Protein AF-J9FLW3-F1 (afdb_monomer)

Structure (mmCIF, N/CA/C/O backbone):
data_AF-J9FLW3-F1
#
_entry.id   AF-J9FLW3-F1
#
loop_
_atom_site.group_PDB
_atom_site.id
_atom_site.type_symbol
_atom_site.label_atom_id
_atom_site.label_alt_id
_atom_site.label_comp_id
_atom_site.label_asym_id
_atom_site.label_entity_id
_atom_site.label_seq_id
_atom_site.pdbx_PDB_ins_code
_atom_site.Cartn_x
_atom_site.Cartn_y
_atom_site.Cartn_z
_atom_site.occupancy
_atom_site.B_iso_or_equiv
_atom_site.auth_seq_id
_atom_site.auth_comp_id
_atom_site.auth_asym_id
_atom_site.auth_atom_id
_atom_site.pdbx_PDB_model_num
ATOM 1 N N . ALA A 1 1 ? 1.825 -11.436 -4.863 1.00 61.06 1 ALA A N 1
ATOM 2 C CA . ALA A 1 1 ? 2.325 -12.086 -3.633 1.00 61.06 1 ALA A CA 1
ATOM 3 C C . ALA A 1 1 ? 1.126 -12.670 -2.902 1.00 61.06 1 ALA A C 1
ATOM 5 O O . ALA A 1 1 ? 0.083 -12.029 -2.961 1.00 6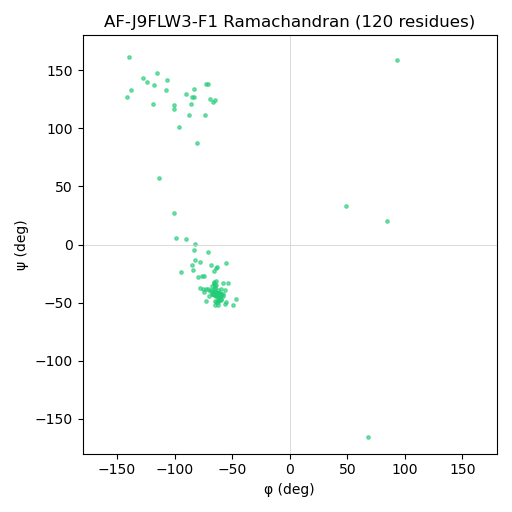1.06 1 ALA A O 1
ATOM 6 N N . PRO A 1 2 ? 1.202 -13.851 -2.273 1.00 74.06 2 PRO A N 1
ATOM 7 C CA . PRO A 1 2 ? 0.059 -14.369 -1.542 1.00 74.06 2 PRO A CA 1
ATOM 8 C C . PRO A 1 2 ? -0.143 -13.587 -0.252 1.00 74.06 2 PRO A C 1
ATOM 10 O O . PRO A 1 2 ? 0.801 -13.266 0.471 1.00 74.06 2 PRO A O 1
ATOM 13 N N . LEU A 1 3 ? -1.406 -13.298 0.016 1.00 81.12 3 LEU A N 1
ATOM 14 C CA . LEU A 1 3 ? -1.868 -12.581 1.186 1.00 81.12 3 LEU A CA 1
ATOM 15 C C . LEU A 1 3 ? -2.896 -13.464 1.884 1.00 81.12 3 LEU A C 1
ATOM 17 O O . LEU A 1 3 ? -3.705 -14.126 1.235 1.00 81.12 3 LEU A O 1
ATOM 21 N N . VAL A 1 4 ? -2.850 -13.490 3.212 1.00 85.94 4 VAL A N 1
ATOM 22 C CA . VAL A 1 4 ? -3.821 -14.224 4.024 1.00 85.94 4 VAL A CA 1
ATOM 23 C C . VAL A 1 4 ? -4.544 -13.224 4.900 1.00 85.94 4 VAL A C 1
ATOM 25 O O . VAL A 1 4 ? -3.931 -12.520 5.703 1.00 85.94 4 VAL A O 1
ATOM 28 N N . PHE A 1 5 ? -5.862 -13.181 4.746 1.00 87.94 5 PHE A N 1
ATOM 29 C CA .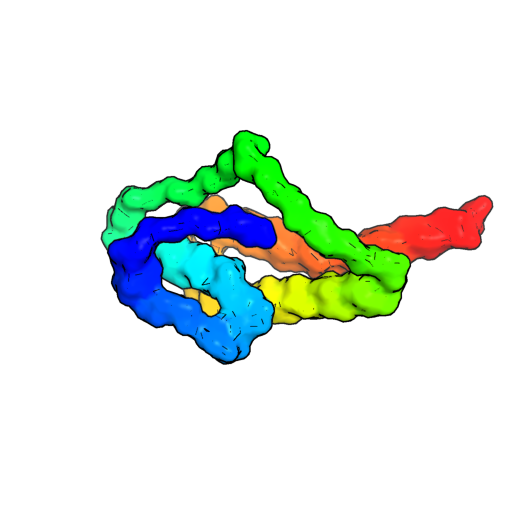 PHE A 1 5 ? -6.715 -12.239 5.448 1.00 87.94 5 PHE A CA 1
ATOM 30 C C . PHE A 1 5 ? -7.674 -12.950 6.391 1.00 87.94 5 PHE A C 1
ATOM 32 O O . PHE A 1 5 ? -8.168 -14.046 6.125 1.00 87.94 5 PHE A O 1
ATOM 39 N N . ARG A 1 6 ? -7.985 -12.275 7.497 1.00 86.50 6 ARG A N 1
ATOM 40 C CA . ARG A 1 6 ? -9.066 -12.679 8.392 1.00 86.50 6 ARG A CA 1
ATOM 41 C C . ARG A 1 6 ? -10.415 -12.362 7.745 1.00 86.50 6 ARG A C 1
ATOM 43 O O . ARG A 1 6 ? -10.755 -11.193 7.567 1.00 86.50 6 ARG A O 1
ATOM 50 N N . LYS A 1 7 ? -11.161 -13.410 7.381 1.00 88.94 7 LYS A N 1
ATOM 51 C CA . LYS A 1 7 ? -12.425 -13.320 6.631 1.00 88.94 7 LYS A CA 1
ATOM 52 C C . LYS A 1 7 ? -13.468 -12.438 7.323 1.00 88.94 7 LYS A C 1
ATOM 54 O O . LYS A 1 7 ? -14.157 -11.677 6.657 1.00 88.94 7 LYS A O 1
ATOM 59 N N . ASP A 1 8 ? -13.559 -12.514 8.645 1.00 89.56 8 ASP A N 1
ATOM 60 C CA . ASP A 1 8 ? -14.440 -11.689 9.475 1.00 89.56 8 ASP A CA 1
ATOM 61 C C . ASP A 1 8 ? -14.173 -10.190 9.286 1.00 89.56 8 ASP A C 1
ATOM 63 O O . ASP A 1 8 ? -15.106 -9.413 9.095 1.00 89.56 8 ASP A O 1
ATOM 67 N N . VAL A 1 9 ? -12.900 -9.790 9.264 1.00 87.62 9 VAL A N 1
ATOM 68 C CA . VAL A 1 9 ? -12.506 -8.387 9.076 1.00 87.62 9 VAL A CA 1
ATOM 69 C C . VAL A 1 9 ? -12.729 -7.940 7.629 1.00 87.62 9 VAL A C 1
ATOM 71 O O . VAL A 1 9 ? -13.184 -6.821 7.416 1.00 87.62 9 VAL A O 1
ATOM 74 N N . VAL A 1 10 ? -12.469 -8.811 6.647 1.00 88.94 10 VAL A N 1
ATOM 75 C CA . VAL A 1 10 ? -12.711 -8.519 5.219 1.00 88.94 10 VAL A CA 1
ATOM 76 C C . VAL A 1 10 ? -14.197 -8.290 4.940 1.00 88.94 10 VAL A C 1
ATOM 78 O O . VAL A 1 10 ? -14.562 -7.358 4.229 1.00 88.94 10 VAL A O 1
ATOM 81 N N . ILE A 1 11 ? -15.074 -9.112 5.518 1.00 89.12 11 ILE A N 1
ATOM 82 C CA . ILE A 1 11 ? -16.524 -8.931 5.374 1.00 89.12 11 ILE A CA 1
ATOM 83 C C . ILE A 1 11 ? -16.963 -7.642 6.076 1.00 89.12 11 ILE A C 1
ATOM 85 O O . ILE A 1 11 ? -17.735 -6.871 5.513 1.00 89.12 11 ILE A O 1
ATOM 89 N N . ALA A 1 12 ? -16.433 -7.371 7.273 1.00 87.75 12 ALA A N 1
ATOM 90 C CA . ALA A 1 12 ? -16.783 -6.177 8.035 1.00 87.75 12 ALA A CA 1
ATOM 91 C C . ALA A 1 12 ? -16.336 -4.867 7.360 1.00 87.75 12 ALA A C 1
ATOM 93 O O . ALA A 1 12 ? -17.033 -3.863 7.479 1.00 87.75 12 ALA A O 1
ATOM 94 N N . CYS A 1 13 ? -15.215 -4.867 6.630 1.00 85.88 13 CYS A N 1
ATOM 95 C CA . CYS A 1 13 ? -14.772 -3.703 5.861 1.00 85.88 13 CYS A CA 1
ATOM 96 C C . CYS A 1 13 ? -15.455 -3.577 4.486 1.00 85.88 13 CYS A C 1
ATOM 98 O O . CYS A 1 13 ? -15.171 -2.631 3.756 1.00 85.88 13 CYS A O 1
ATOM 100 N N . GLY A 1 14 ? -16.364 -4.487 4.118 1.00 85.00 14 GLY A N 1
ATOM 101 C CA . GLY A 1 14 ? -17.107 -4.426 2.856 1.00 85.00 14 GLY A CA 1
ATOM 102 C C . GLY A 1 14 ? -16.377 -5.027 1.652 1.00 85.00 14 GLY A C 1
ATOM 103 O O . GLY A 1 14 ? -16.721 -4.698 0.523 1.00 85.00 14 GLY A O 1
ATOM 104 N N . GLY A 1 15 ? -15.380 -5.888 1.875 1.00 85.06 15 GLY A N 1
ATOM 105 C CA . GLY A 1 15 ? -14.730 -6.677 0.826 1.00 85.06 15 GLY A CA 1
ATOM 106 C C . GLY A 1 15 ? -13.892 -5.875 -0.177 1.00 85.06 15 GLY A C 1
ATOM 107 O O . GLY A 1 15 ? -13.547 -4.713 0.062 1.00 85.06 15 GLY A O 1
ATOM 108 N N . TYR A 1 16 ? -13.554 -6.548 -1.282 1.00 83.00 16 TYR A N 1
ATOM 109 C CA . TYR A 1 16 ? -12.777 -6.012 -2.402 1.00 83.00 16 TYR A CA 1
ATOM 110 C C . TYR A 1 16 ? -13.580 -4.996 -3.218 1.00 83.00 16 TYR A C 1
ATOM 112 O O . TYR A 1 16 ? -14.755 -5.224 -3.509 1.00 83.00 16 TYR A O 1
ATOM 120 N N . ASP A 1 17 ? -12.932 -3.904 -3.619 1.00 77.12 17 ASP A N 1
ATOM 121 C CA . ASP A 1 17 ? -13.506 -2.914 -4.525 1.00 77.12 17 ASP A CA 1
ATOM 122 C C . ASP A 1 17 ? -12.983 -3.117 -5.955 1.00 77.12 17 ASP A C 1
ATOM 124 O O . ASP A 1 17 ? -11.796 -2.942 -6.232 1.00 77.12 17 ASP A O 1
ATOM 128 N N . SER A 1 18 ? -13.886 -3.445 -6.882 1.00 71.88 18 SER A N 1
ATOM 129 C CA . SER A 1 18 ? -13.569 -3.705 -8.294 1.00 71.88 18 SER A CA 1
ATOM 130 C C . SER A 1 18 ? -13.180 -2.452 -9.088 1.00 71.88 18 SER A C 1
ATOM 132 O O . SER A 1 18 ? -12.830 -2.547 -10.263 1.00 71.88 18 SER A O 1
ATOM 134 N N . SER A 1 19 ? -13.284 -1.259 -8.496 1.00 72.88 19 SER A N 1
ATOM 135 C CA . SER A 1 19 ? -12.925 -0.000 -9.163 1.00 72.88 19 SER A CA 1
ATOM 136 C C . SER A 1 19 ? -11.423 0.311 -9.130 1.00 72.88 19 SER A C 1
ATOM 138 O O . SER A 1 19 ? -10.964 1.189 -9.867 1.00 72.88 19 SER A O 1
ATOM 140 N N . THR A 1 20 ? -10.644 -0.399 -8.307 1.00 69.69 20 THR A N 1
ATOM 141 C CA . THR A 1 20 ? -9.238 -0.063 -8.040 1.00 69.69 20 THR A CA 1
ATOM 142 C C . THR A 1 20 ? -8.290 -1.048 -8.718 1.00 69.69 20 THR A C 1
ATOM 144 O O . THR A 1 20 ? -8.424 -2.256 -8.585 1.00 69.69 20 THR A O 1
ATOM 147 N N . MET A 1 21 ? -7.258 -0.550 -9.409 1.00 67.12 21 MET A N 1
ATOM 148 C CA . MET A 1 21 ? -6.271 -1.417 -10.081 1.00 67.12 21 MET A CA 1
ATOM 149 C C . MET A 1 21 ? -5.373 -2.212 -9.120 1.00 67.12 21 MET A C 1
ATOM 151 O O . MET A 1 21 ? -4.721 -3.164 -9.552 1.00 67.12 21 MET A O 1
ATOM 155 N N . GLY A 1 22 ? -5.304 -1.793 -7.855 1.00 72.50 22 GLY A N 1
ATOM 156 C CA . GLY A 1 22 ? -4.536 -2.424 -6.784 1.00 72.50 22 GLY A CA 1
ATOM 157 C C . GLY A 1 22 ? -5.443 -3.011 -5.707 1.00 72.50 22 GLY A C 1
ATOM 158 O O . GLY A 1 22 ? -5.314 -2.619 -4.552 1.00 72.50 22 GLY A O 1
ATOM 159 N N . GLU A 1 23 ? -6.353 -3.907 -6.092 1.00 78.81 23 GLU A N 1
ATOM 160 C CA . GLU A 1 23 ? -7.372 -4.527 -5.225 1.00 78.81 23 GLU A CA 1
ATOM 161 C C . GLU A 1 23 ? -6.801 -5.034 -3.888 1.00 78.81 23 GLU A C 1
ATOM 163 O O . GLU A 1 23 ? -7.324 -4.725 -2.821 1.00 78.81 23 GLU A O 1
ATOM 168 N N . ASP A 1 24 ? -5.677 -5.754 -3.932 1.00 82.50 24 ASP A N 1
ATOM 169 C CA . ASP A 1 24 ? -5.024 -6.305 -2.739 1.00 82.50 24 ASP A CA 1
ATOM 170 C C . ASP A 1 24 ? -4.544 -5.224 -1.764 1.00 82.50 24 ASP A C 1
ATOM 172 O O . ASP A 1 24 ? -4.702 -5.335 -0.547 1.00 82.50 24 ASP A O 1
ATOM 176 N N . MET A 1 25 ? -3.930 -4.170 -2.297 1.00 80.94 25 MET A N 1
ATOM 177 C CA . MET A 1 25 ? -3.372 -3.089 -1.492 1.00 80.94 25 MET A CA 1
ATOM 178 C C . MET A 1 25 ? -4.480 -2.196 -0.935 1.00 80.94 25 MET A C 1
ATOM 180 O O . MET A 1 25 ? -4.431 -1.818 0.235 1.00 80.94 25 MET A O 1
ATOM 184 N N . GLU A 1 26 ? -5.494 -1.908 -1.750 1.00 84.44 26 GLU A N 1
ATOM 185 C CA . GLU A 1 26 ? -6.674 -1.156 -1.332 1.00 84.44 26 GLU A CA 1
ATOM 186 C C . GLU A 1 26 ? -7.399 -1.883 -0.194 1.00 84.44 26 GLU A C 1
ATOM 188 O O . GLU A 1 26 ? -7.683 -1.273 0.838 1.00 84.44 26 GLU A O 1
ATOM 193 N N . LEU A 1 27 ? -7.564 -3.207 -0.293 1.00 86.56 27 LEU A N 1
ATOM 194 C CA . LEU A 1 27 ? -8.149 -4.006 0.781 1.00 86.56 27 LEU A CA 1
ATOM 195 C C . LEU A 1 27 ? -7.330 -3.934 2.080 1.00 86.56 27 LEU A C 1
ATOM 197 O O . LEU A 1 27 ? -7.908 -3.771 3.156 1.00 86.56 27 LEU A O 1
ATOM 201 N N . VAL A 1 28 ? -5.996 -4.022 2.009 1.00 86.94 28 VAL A N 1
ATOM 202 C CA . VAL A 1 28 ? -5.122 -3.907 3.195 1.00 86.94 28 VAL A CA 1
ATOM 203 C C . VAL A 1 28 ? -5.305 -2.553 3.884 1.00 86.94 28 VAL A C 1
ATOM 205 O O . VAL A 1 28 ? -5.468 -2.507 5.108 1.00 86.94 28 VAL A O 1
ATOM 208 N N . VAL A 1 29 ? -5.302 -1.458 3.117 1.00 84.31 29 VAL A N 1
ATOM 209 C CA . VAL A 1 29 ? -5.472 -0.096 3.652 1.00 84.31 29 VAL A CA 1
ATOM 210 C C . VAL A 1 29 ? -6.869 0.078 4.248 1.00 84.31 29 VAL A C 1
ATOM 212 O O . VAL A 1 29 ? -6.999 0.584 5.361 1.00 84.31 29 VAL A O 1
ATOM 215 N N . LYS A 1 30 ? -7.905 -0.432 3.582 1.00 86.75 30 LYS A N 1
ATOM 216 C CA . LYS A 1 30 ? -9.294 -0.403 4.056 1.00 86.75 30 LYS A CA 1
ATOM 217 C C . LYS A 1 30 ? -9.492 -1.201 5.348 1.00 86.75 30 LYS A C 1
ATOM 219 O O . LYS A 1 30 ? -10.169 -0.748 6.269 1.00 86.75 30 LYS A O 1
ATOM 224 N N . MET A 1 31 ? -8.874 -2.378 5.464 1.00 87.56 31 MET A N 1
ATOM 225 C CA . MET A 1 31 ? -8.885 -3.162 6.707 1.00 87.56 31 MET A CA 1
ATOM 226 C C . MET A 1 31 ? -8.152 -2.435 7.837 1.00 87.56 31 MET A C 1
ATOM 228 O O . MET A 1 31 ? -8.614 -2.454 8.981 1.00 87.56 31 MET A O 1
ATOM 232 N N . HIS A 1 32 ? -7.021 -1.802 7.526 1.00 86.19 32 HIS A N 1
ATOM 233 C CA . HIS A 1 32 ? -6.255 -1.002 8.476 1.00 86.19 32 HIS A CA 1
ATOM 234 C C . HIS A 1 32 ? -7.084 0.191 8.978 1.00 86.19 32 HIS A C 1
ATOM 236 O O . HIS A 1 32 ? -7.200 0.383 10.189 1.00 86.19 32 HIS A O 1
ATOM 242 N N . GLU A 1 33 ? -7.739 0.916 8.069 1.00 83.75 33 GLU A N 1
ATOM 243 C CA . GLU A 1 33 ? -8.674 1.999 8.380 1.00 83.75 33 GLU A CA 1
ATOM 244 C C . GLU A 1 33 ? -9.812 1.543 9.284 1.00 83.75 33 GLU A C 1
ATOM 246 O O . GLU A 1 33 ? -10.046 2.126 10.342 1.00 83.75 33 GLU A O 1
ATOM 251 N N . PHE A 1 34 ? -10.480 0.456 8.907 1.00 86.38 34 PHE A N 1
ATOM 252 C CA . PHE A 1 34 ? -11.590 -0.091 9.672 1.00 86.38 34 PHE A CA 1
ATOM 253 C C . PHE A 1 34 ? -11.170 -0.482 11.096 1.00 86.38 34 PHE A C 1
ATOM 255 O O . PHE A 1 34 ? -11.894 -0.211 12.057 1.00 86.38 34 PHE A O 1
ATOM 262 N N . CYS A 1 35 ? -10.004 -1.110 11.263 1.00 85.50 35 CYS A N 1
ATOM 263 C CA . CYS A 1 35 ? -9.525 -1.505 12.587 1.00 85.50 35 CYS A CA 1
ATOM 264 C C . CYS A 1 35 ? -9.162 -0.291 13.451 1.00 85.50 35 CYS A C 1
ATOM 266 O O . CYS A 1 35 ? -9.487 -0.288 14.641 1.00 85.50 35 CYS A O 1
ATOM 268 N N . LEU A 1 36 ? -8.554 0.742 12.858 1.00 80.81 36 LEU A N 1
ATOM 269 C CA . LEU A 1 36 ? -8.254 2.004 13.536 1.00 80.81 36 LEU A CA 1
ATOM 270 C C . LEU A 1 36 ? -9.527 2.743 13.960 1.00 80.81 36 LEU A C 1
ATOM 272 O O . LEU A 1 36 ? -9.655 3.119 15.126 1.00 80.81 36 LEU A O 1
ATOM 276 N N . ALA A 1 37 ? -10.490 2.903 13.049 1.00 83.00 37 ALA A N 1
ATOM 277 C CA . ALA A 1 37 ? -11.756 3.583 13.318 1.00 83.00 37 ALA A CA 1
ATOM 278 C C . ALA A 1 37 ? -12.553 2.899 14.442 1.00 83.00 37 ALA A C 1
ATOM 280 O O . ALA A 1 37 ? -13.116 3.570 15.304 1.00 83.00 37 ALA A O 1
ATOM 281 N N . ASN A 1 38 ? -12.534 1.563 14.488 1.00 85.38 38 ASN A N 1
ATOM 282 C CA . ASN A 1 38 ? -13.223 0.776 15.515 1.00 85.38 38 ASN A CA 1
ATOM 283 C C . ASN A 1 38 ? -12.372 0.487 16.765 1.00 85.38 38 ASN A C 1
ATOM 285 O O . ASN A 1 38 ? -12.811 -0.277 17.627 1.00 85.38 38 ASN A O 1
ATOM 289 N N . LYS A 1 39 ? -11.150 1.038 16.862 1.00 82.31 39 LYS A N 1
ATOM 290 C CA . LYS A 1 39 ? -10.182 0.785 17.951 1.00 82.31 39 LYS A CA 1
ATOM 291 C C . LYS A 1 39 ? -9.980 -0.709 18.251 1.00 82.31 39 LYS A C 1
ATOM 293 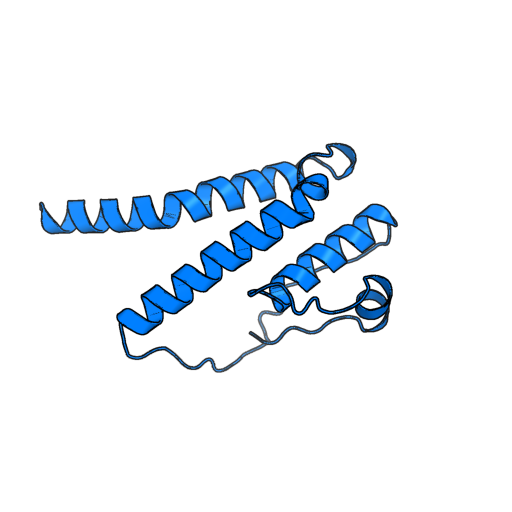O O . LYS A 1 39 ? -9.767 -1.108 19.397 1.00 82.31 39 LYS A O 1
ATOM 298 N N . ARG A 1 40 ? -10.062 -1.556 17.221 1.00 84.81 40 ARG A N 1
ATOM 299 C CA . ARG A 1 40 ? -9.896 -3.006 17.362 1.00 84.81 40 ARG A CA 1
ATOM 300 C C . ARG A 1 40 ? -8.411 -3.355 17.360 1.00 84.81 40 ARG A C 1
ATOM 302 O O . ARG A 1 40 ? -7.696 -2.897 16.472 1.00 84.81 40 ARG A O 1
ATOM 309 N N . PRO A 1 41 ? -7.929 -4.204 18.281 1.00 83.50 41 PRO A N 1
ATOM 310 C CA . PRO A 1 41 ? -6.554 -4.674 18.232 1.00 83.50 41 PRO A CA 1
ATOM 311 C C . PRO A 1 41 ? -6.350 -5.561 16.995 1.00 83.50 41 PRO A C 1
ATOM 313 O O . PRO A 1 41 ? -7.017 -6.582 16.811 1.00 83.50 41 PRO A O 1
ATOM 316 N N . TYR A 1 42 ? -5.403 -5.177 16.144 1.00 85.62 42 TYR A N 1
ATOM 317 C CA . TYR A 1 42 ? -5.009 -5.919 14.948 1.00 85.62 42 TYR A CA 1
ATOM 318 C C . TYR A 1 42 ? -3.490 -5.889 14.788 1.00 85.62 42 TYR A C 1
ATOM 320 O O . TYR A 1 42 ? -2.794 -5.074 15.393 1.00 85.62 42 TYR A O 1
ATOM 328 N N . ARG A 1 43 ? -2.964 -6.820 13.991 1.00 84.00 43 ARG A N 1
ATOM 329 C CA . ARG A 1 43 ? -1.544 -6.884 13.642 1.00 84.00 43 ARG A CA 1
ATOM 330 C C . ARG A 1 43 ? -1.419 -7.282 12.182 1.00 84.00 43 ARG A C 1
ATOM 332 O O . ARG A 1 43 ? -1.958 -8.310 11.786 1.00 84.00 43 ARG A O 1
ATOM 339 N N . ILE A 1 44 ? -0.683 -6.487 11.418 1.00 85.25 44 ILE A N 1
ATOM 340 C CA . ILE A 1 44 ? -0.248 -6.827 10.064 1.00 85.25 44 ILE A CA 1
ATOM 341 C C . ILE A 1 44 ? 1.205 -7.277 10.201 1.00 85.25 44 ILE A C 1
ATOM 343 O O . ILE A 1 44 ? 2.030 -6.532 10.729 1.00 85.25 44 ILE A O 1
ATOM 347 N N . ARG A 1 45 ? 1.510 -8.520 9.821 1.00 85.38 45 ARG A N 1
ATOM 348 C CA . ARG A 1 45 ? 2.868 -9.071 9.898 1.00 85.38 45 ARG A CA 1
ATOM 349 C C . ARG A 1 45 ? 3.285 -9.655 8.564 1.00 85.38 45 ARG A C 1
ATOM 351 O O . ARG A 1 45 ? 2.485 -10.281 7.879 1.00 85.38 45 ARG A O 1
ATOM 358 N N . TYR A 1 46 ? 4.559 -9.470 8.253 1.00 83.38 46 TYR A N 1
ATOM 359 C CA . TYR A 1 46 ? 5.205 -10.092 7.113 1.00 83.38 46 TYR A CA 1
ATOM 360 C C . TYR A 1 46 ? 5.683 -11.499 7.492 1.00 83.38 46 TYR A C 1
ATOM 362 O O . TYR A 1 46 ? 6.370 -11.669 8.501 1.00 83.38 46 TYR A O 1
ATOM 370 N N . ALA A 1 47 ? 5.298 -12.505 6.707 1.00 85.44 47 ALA A N 1
ATOM 371 C CA . ALA A 1 47 ? 5.695 -13.893 6.918 1.00 85.44 47 ALA A CA 1
ATOM 372 C C . ALA A 1 47 ? 6.909 -14.227 6.040 1.00 85.44 47 ALA A C 1
ATOM 374 O O . ALA A 1 47 ? 6.766 -14.502 4.854 1.00 85.44 47 ALA A O 1
ATOM 375 N N . THR A 1 48 ? 8.108 -14.232 6.627 1.00 81.12 48 THR A N 1
ATOM 376 C CA . THR A 1 48 ? 9.370 -14.502 5.908 1.00 81.12 48 THR A CA 1
ATOM 377 C C . THR A 1 48 ? 9.481 -15.930 5.367 1.00 81.12 48 THR A C 1
ATOM 379 O O . THR A 1 48 ? 10.226 -16.162 4.423 1.00 81.12 48 THR A O 1
ATOM 382 N N . GLY A 1 49 ? 8.736 -16.884 5.937 1.00 80.25 49 GLY A N 1
ATOM 383 C CA . GLY A 1 49 ? 8.693 -18.279 5.481 1.00 80.25 49 GLY A CA 1
ATOM 384 C C . GLY A 1 49 ? 7.733 -18.545 4.315 1.00 80.25 49 GLY A C 1
ATOM 385 O O . GLY A 1 49 ? 7.678 -19.670 3.823 1.00 80.25 49 GLY A O 1
ATOM 386 N N . ALA A 1 50 ? 6.963 -17.547 3.872 1.00 79.44 50 ALA A N 1
ATOM 387 C CA . ALA A 1 50 ? 6.077 -17.686 2.722 1.00 79.44 50 ALA A CA 1
ATOM 388 C C . ALA A 1 50 ? 6.887 -17.528 1.425 1.00 79.44 50 ALA A C 1
ATOM 390 O O . ALA A 1 50 ? 7.034 -16.428 0.897 1.00 79.44 50 ALA A O 1
ATOM 391 N N . ILE A 1 51 ? 7.446 -18.636 0.933 1.00 78.75 51 ILE A N 1
ATOM 392 C CA . ILE A 1 51 ? 8.178 -18.665 -0.339 1.00 78.75 51 ILE A CA 1
ATOM 393 C C . ILE A 1 51 ? 7.175 -18.814 -1.475 1.00 78.75 51 ILE A C 1
ATOM 395 O O . ILE A 1 51 ? 6.330 -19.711 -1.471 1.00 78.75 51 ILE A O 1
ATOM 399 N N . CYS A 1 52 ? 7.248 -17.913 -2.449 1.00 80.12 52 CYS A N 1
ATOM 400 C CA . CYS A 1 52 ? 6.295 -17.854 -3.548 1.00 80.12 52 CYS A CA 1
ATOM 401 C C . CYS A 1 52 ? 7.040 -17.609 -4.848 1.00 80.12 52 CYS A C 1
ATOM 403 O O . CYS A 1 52 ? 7.881 -16.717 -4.923 1.00 80.12 52 CYS A O 1
ATOM 405 N N . TRP A 1 53 ? 6.703 -18.380 -5.875 1.00 81.56 53 TRP A N 1
ATOM 406 C CA . TRP A 1 53 ? 7.262 -18.200 -7.205 1.00 81.56 53 TRP A CA 1
ATOM 407 C C . TRP A 1 53 ? 6.441 -17.156 -7.952 1.00 81.56 53 TRP A C 1
ATOM 409 O O . TRP A 1 53 ? 5.232 -17.314 -8.122 1.00 81.56 53 TRP A O 1
ATOM 419 N N . THR A 1 54 ? 7.084 -16.070 -8.373 1.00 77.56 54 THR A N 1
ATOM 420 C CA . THR A 1 54 ? 6.452 -15.052 -9.213 1.00 77.56 54 THR A CA 1
ATOM 421 C C . THR A 1 54 ? 6.980 -15.153 -10.627 1.00 77.56 54 THR A C 1
ATOM 423 O O . THR A 1 54 ? 8.173 -15.361 -10.835 1.00 77.56 54 THR A O 1
ATOM 426 N N . GLN A 1 55 ? 6.097 -14.963 -11.602 1.00 78.94 55 GLN A N 1
ATOM 427 C CA . GLN A 1 55 ? 6.518 -14.824 -12.988 1.00 78.94 55 GLN A CA 1
ATOM 428 C C . GLN A 1 55 ? 7.257 -13.497 -13.157 1.00 78.94 55 GLN A C 1
ATOM 430 O O . GLN A 1 55 ? 6.741 -12.441 -12.786 1.00 78.94 55 GLN A O 1
ATOM 435 N N . VAL A 1 56 ? 8.477 -13.569 -13.685 1.00 74.94 56 VAL A N 1
ATOM 436 C CA . VAL A 1 56 ? 9.293 -12.393 -13.981 1.00 74.94 56 VAL A CA 1
ATOM 437 C C . VAL A 1 56 ? 8.990 -11.950 -15.414 1.00 74.94 56 VAL A C 1
ATOM 439 O O . VAL A 1 56 ? 9.019 -12.784 -16.318 1.00 74.94 56 VAL A O 1
ATOM 442 N N . PRO A 1 57 ? 8.685 -10.665 -15.651 1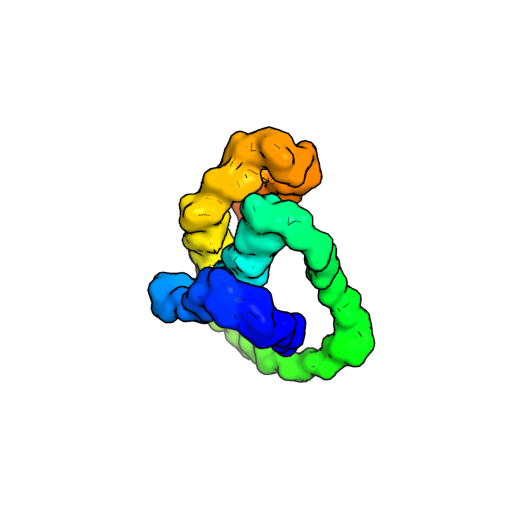.00 72.44 57 PRO A N 1
ATOM 443 C CA . PRO A 1 57 ? 8.559 -10.139 -17.005 1.00 72.44 57 PRO A CA 1
ATOM 444 C C . PRO A 1 57 ? 9.911 -10.192 -17.732 1.00 72.44 57 PRO A C 1
ATOM 446 O O . PRO A 1 57 ? 10.896 -9.625 -17.270 1.00 72.44 57 PRO A O 1
ATOM 449 N N . GLU A 1 58 ? 9.952 -10.838 -18.897 1.00 76.00 58 GLU A N 1
ATOM 450 C CA . GLU A 1 58 ? 11.179 -10.985 -19.701 1.00 76.00 58 GLU A CA 1
ATOM 451 C C . GLU A 1 58 ? 11.537 -9.715 -20.493 1.00 76.00 58 GLU A C 1
ATOM 453 O O . GLU A 1 58 ? 12.651 -9.574 -20.995 1.00 76.00 58 GLU A O 1
ATOM 458 N N . ARG A 1 59 ? 10.596 -8.768 -20.630 1.00 81.38 59 ARG A N 1
ATOM 459 C CA . ARG A 1 59 ? 10.746 -7.569 -21.469 1.00 81.38 59 ARG A CA 1
ATOM 460 C C . ARG A 1 59 ? 10.689 -6.285 -20.644 1.00 81.38 59 ARG A C 1
ATOM 462 O O . ARG A 1 59 ? 9.781 -6.074 -19.844 1.00 81.38 59 ARG A O 1
ATOM 469 N N . LEU A 1 60 ? 11.587 -5.347 -20.954 1.00 76.62 60 LEU A N 1
ATOM 470 C CA . LEU A 1 60 ? 11.648 -4.019 -20.323 1.00 76.62 60 LEU A CA 1
ATOM 471 C C . LEU A 1 60 ? 10.343 -3.209 -20.468 1.00 76.62 60 LEU A C 1
ATOM 473 O O . LEU A 1 60 ? 9.963 -2.471 -19.563 1.00 76.62 60 LEU A O 1
ATOM 477 N N . LYS A 1 61 ? 9.612 -3.370 -21.581 1.00 77.44 61 LYS A N 1
ATOM 478 C CA . LYS A 1 61 ? 8.298 -2.725 -21.774 1.00 77.44 61 LYS A CA 1
ATOM 479 C C . LYS A 1 61 ? 7.242 -3.218 -20.779 1.00 77.44 61 LYS A C 1
ATOM 481 O O . LYS A 1 61 ? 6.404 -2.426 -20.335 1.00 77.44 61 LYS A O 1
ATOM 486 N N . ASP A 1 62 ? 7.299 -4.493 -20.412 1.00 78.25 62 ASP A N 1
ATOM 487 C CA . ASP A 1 62 ? 6.352 -5.100 -19.477 1.00 78.25 62 ASP A CA 1
ATOM 488 C C . ASP A 1 62 ? 6.667 -4.652 -18.044 1.00 78.25 62 ASP A C 1
ATOM 490 O O . ASP A 1 62 ? 5.753 -4.280 -17.308 1.00 78.25 62 ASP A O 1
ATOM 494 N N . LEU A 1 63 ? 7.956 -4.529 -17.702 1.00 78.00 63 LEU A N 1
ATOM 495 C CA . LEU A 1 63 ? 8.431 -3.892 -16.465 1.00 78.00 63 LEU A CA 1
ATOM 496 C C . LEU A 1 63 ? 7.915 -2.456 -16.308 1.00 78.00 63 LEU A C 1
ATOM 498 O O . LEU A 1 63 ? 7.347 -2.113 -15.271 1.00 78.00 63 LEU A O 1
ATOM 502 N N . CYS A 1 64 ? 8.053 -1.615 -17.339 1.00 77.88 64 CYS A N 1
ATOM 503 C CA . CYS A 1 64 ? 7.560 -0.234 -17.290 1.00 77.88 64 CYS A CA 1
ATOM 504 C C . CYS A 1 64 ? 6.036 -0.169 -17.113 1.00 77.88 64 CYS A C 1
ATOM 506 O O . CYS A 1 64 ? 5.523 0.669 -16.369 1.00 77.88 64 CYS A O 1
ATOM 508 N N . THR A 1 65 ? 5.296 -1.063 -17.772 1.00 79.88 65 THR A N 1
ATOM 509 C CA . THR A 1 65 ? 3.832 -1.119 -17.660 1.00 79.88 65 THR A CA 1
ATOM 510 C C . THR A 1 65 ? 3.396 -1.587 -16.271 1.00 79.88 65 THR A C 1
ATOM 512 O O . THR A 1 65 ? 2.472 -1.011 -15.692 1.00 79.88 65 THR A O 1
ATOM 515 N N . GLN A 1 66 ? 4.093 -2.575 -15.705 1.00 78.12 66 GLN A N 1
ATOM 516 C CA . GLN A 1 66 ? 3.872 -3.063 -14.345 1.00 78.12 66 GLN A CA 1
ATOM 517 C C . GLN A 1 66 ? 4.142 -1.964 -13.313 1.00 78.12 66 GLN A C 1
ATOM 519 O O . GLN A 1 66 ? 3.280 -1.677 -12.483 1.00 78.12 66 GLN A O 1
ATOM 524 N N . ARG A 1 67 ? 5.285 -1.281 -13.422 1.00 80.12 67 ARG A N 1
ATOM 525 C CA . ARG A 1 67 ? 5.662 -0.180 -12.527 1.00 80.12 67 ARG A CA 1
ATOM 526 C C . ARG A 1 67 ? 4.670 0.980 -12.604 1.00 80.12 67 ARG A C 1
ATOM 528 O O . ARG A 1 67 ? 4.232 1.481 -11.573 1.00 80.12 67 ARG A O 1
ATOM 535 N N . ARG A 1 68 ? 4.222 1.355 -13.810 1.00 79.56 68 ARG A N 1
ATOM 536 C CA . ARG A 1 68 ? 3.168 2.370 -13.981 1.00 79.56 68 ARG A CA 1
ATOM 537 C C . ARG A 1 68 ? 1.881 1.972 -13.256 1.00 79.56 68 ARG A C 1
ATOM 539 O O . ARG A 1 68 ? 1.263 2.812 -12.610 1.00 79.56 68 ARG A O 1
ATOM 546 N N . ARG A 1 69 ? 1.481 0.700 -13.341 1.00 80.88 69 ARG A N 1
ATOM 547 C CA . ARG A 1 69 ? 0.281 0.191 -12.662 1.00 80.88 69 ARG A CA 1
ATOM 548 C C . ARG A 1 69 ? 0.425 0.232 -11.140 1.00 80.88 69 ARG A C 1
ATOM 550 O O . ARG A 1 69 ? -0.540 0.582 -10.470 1.00 80.88 69 ARG A O 1
ATOM 557 N N . TRP A 1 70 ? 1.611 -0.063 -10.609 1.00 77.62 70 TRP A N 1
ATOM 558 C CA . TRP A 1 70 ? 1.896 0.028 -9.173 1.00 77.62 70 TRP A CA 1
ATOM 559 C C . TRP A 1 70 ? 1.815 1.465 -8.665 1.00 77.62 70 TRP A C 1
ATOM 561 O O . TRP A 1 70 ? 1.076 1.724 -7.720 1.00 77.62 70 TRP A O 1
ATOM 571 N N . HIS A 1 71 ? 2.457 2.415 -9.350 1.00 79.06 71 HIS A N 1
ATOM 572 C CA . HIS A 1 71 ? 2.388 3.827 -8.962 1.00 79.06 71 HIS A CA 1
ATOM 573 C C . HIS A 1 71 ? 0.964 4.390 -9.048 1.00 79.06 71 HIS A C 1
ATOM 575 O O . HIS A 1 71 ? 0.528 5.106 -8.148 1.00 79.06 71 HIS A O 1
ATOM 581 N N . LEU A 1 72 ? 0.211 4.046 -10.099 1.00 81.44 72 LEU A N 1
ATOM 582 C CA . LEU A 1 72 ? -1.187 4.466 -10.228 1.00 81.44 72 LEU A CA 1
ATOM 583 C C . LEU A 1 72 ? -2.073 3.840 -9.145 1.00 81.44 72 LEU A C 1
ATOM 585 O O . LEU A 1 72 ? -2.902 4.542 -8.571 1.00 81.44 72 LEU A O 1
ATOM 589 N N . GLY A 1 73 ? -1.887 2.553 -8.840 1.00 79.50 73 GLY A N 1
ATOM 590 C CA . GLY A 1 73 ? -2.610 1.873 -7.765 1.00 79.50 73 GLY A CA 1
ATOM 591 C C . GLY A 1 73 ? -2.312 2.486 -6.397 1.00 79.50 73 GLY A C 1
ATOM 592 O O . GLY A 1 73 ? -3.235 2.722 -5.617 1.00 79.50 73 GLY A O 1
ATOM 593 N N . LEU A 1 74 ? -1.044 2.816 -6.131 1.00 79.56 74 LEU A N 1
ATOM 594 C CA . LEU A 1 74 ? -0.639 3.504 -4.907 1.00 79.56 74 LEU A CA 1
ATOM 595 C C . LEU A 1 74 ? -1.281 4.877 -4.803 1.00 79.56 74 LEU A C 1
ATOM 597 O O . LEU A 1 74 ? -1.913 5.184 -3.793 1.00 79.56 74 LEU A O 1
ATOM 601 N N . PHE A 1 75 ? -1.197 5.670 -5.867 1.00 79.88 75 PHE A N 1
ATOM 602 C CA . PHE A 1 75 ? -1.807 6.989 -5.901 1.00 79.88 75 PHE A CA 1
ATOM 603 C C . PHE A 1 75 ? -3.328 6.920 -5.693 1.00 79.88 75 PHE A C 1
ATOM 605 O O . PHE A 1 75 ? -3.877 7.679 -4.893 1.00 79.88 75 PHE A O 1
ATOM 612 N N . GLN A 1 76 ? -4.022 5.978 -6.340 1.00 81.94 76 GLN A N 1
ATOM 613 C CA . GLN A 1 76 ? -5.460 5.756 -6.141 1.00 81.94 76 GLN A CA 1
ATOM 614 C C . GLN A 1 76 ? -5.792 5.402 -4.687 1.00 81.94 76 GLN A C 1
ATOM 616 O O . GLN A 1 76 ? -6.665 6.028 -4.088 1.00 81.94 76 GLN A O 1
ATOM 621 N N . SER A 1 77 ? -5.065 4.462 -4.081 1.00 79.00 77 SER A N 1
ATOM 622 C CA . SER A 1 77 ? -5.298 4.080 -2.684 1.00 79.00 77 SER A CA 1
ATOM 623 C C . SER A 1 77 ? -5.008 5.235 -1.721 1.00 79.00 77 SER A C 1
ATOM 625 O O . SER A 1 77 ? -5.792 5.502 -0.812 1.00 79.00 77 SER A O 1
ATOM 627 N N . MET A 1 78 ? -3.909 5.964 -1.927 1.00 75.62 78 MET A N 1
ATOM 628 C CA . MET A 1 78 ? -3.544 7.114 -1.096 1.00 75.62 78 MET A CA 1
ATOM 629 C C . MET A 1 78 ? -4.568 8.242 -1.203 1.00 75.62 78 MET A C 1
ATOM 631 O O . MET A 1 78 ? -4.892 8.859 -0.193 1.00 75.62 78 MET A O 1
ATOM 635 N N . THR A 1 79 ? -5.084 8.515 -2.406 1.00 76.06 79 THR A N 1
ATOM 636 C CA . THR A 1 79 ? -6.092 9.561 -2.628 1.00 76.06 79 THR A CA 1
ATOM 637 C C . THR A 1 79 ? -7.460 9.203 -2.049 1.00 76.06 79 THR A C 1
ATOM 639 O O . THR A 1 79 ? -8.106 10.077 -1.468 1.00 76.06 79 THR A O 1
ATOM 642 N N . LYS A 1 80 ? -7.870 7.933 -2.135 1.00 79.25 80 LYS A N 1
ATOM 643 C CA . LYS A 1 80 ? -9.126 7.424 -1.563 1.00 79.25 80 LYS A CA 1
ATOM 644 C C . LYS A 1 80 ? -9.122 7.459 -0.033 1.00 79.25 80 LYS A C 1
ATOM 646 O O . LYS A 1 80 ? -10.096 7.893 0.571 1.00 79.25 80 LYS A O 1
ATOM 651 N N . HIS A 1 81 ? -7.999 7.098 0.585 1.00 76.69 81 HIS A N 1
ATOM 652 C CA . HIS A 1 81 ? -7.854 7.023 2.043 1.00 76.69 81 HIS A CA 1
ATOM 653 C C . HIS A 1 81 ? -7.135 8.241 2.654 1.00 76.69 81 HIS A C 1
ATOM 655 O O . HIS A 1 81 ? -6.537 8.144 3.723 1.00 76.69 81 HIS A O 1
ATOM 661 N N . ARG A 1 82 ? -7.204 9.425 2.019 1.00 70.81 82 ARG A N 1
ATOM 662 C CA . ARG A 1 82 ? -6.565 10.669 2.517 1.00 70.81 82 ARG A CA 1
ATOM 663 C C . ARG A 1 82 ? -6.950 11.029 3.955 1.00 70.81 82 ARG A C 1
ATOM 665 O O . ARG A 1 82 ? -6.123 11.574 4.684 1.00 70.81 82 ARG A O 1
ATOM 672 N N . GLY A 1 83 ? -8.181 10.716 4.367 1.00 65.50 83 GLY A N 1
ATOM 673 C CA . GLY A 1 83 ? -8.677 10.973 5.724 1.00 65.50 83 GLY A CA 1
ATOM 674 C C . GLY A 1 83 ? -7.926 10.191 6.806 1.00 65.50 83 GLY A C 1
ATOM 675 O O . GLY A 1 83 ? -7.709 10.712 7.899 1.00 65.50 83 GLY A O 1
ATOM 676 N N . LEU A 1 84 ? -7.436 8.995 6.474 1.00 66.94 84 LEU A N 1
ATOM 677 C CA . LEU A 1 84 ? -6.633 8.166 7.369 1.00 66.94 84 LEU A CA 1
ATOM 678 C C . LEU A 1 84 ? -5.275 8.801 7.706 1.00 66.94 84 LEU A C 1
ATOM 680 O O . LEU A 1 84 ? -4.743 8.643 8.806 1.00 66.94 84 LEU A O 1
ATOM 684 N N . PHE A 1 85 ? -4.717 9.522 6.734 1.00 61.78 85 PHE A N 1
ATOM 685 C CA . PHE A 1 85 ? -3.378 10.100 6.807 1.00 61.78 85 PHE A CA 1
ATOM 686 C C . PHE A 1 85 ? -3.381 11.551 7.302 1.00 61.78 85 PHE A C 1
ATOM 688 O O . PHE A 1 85 ? -2.383 12.015 7.848 1.00 61.78 85 PHE A O 1
ATOM 695 N N . GLY A 1 86 ? -4.499 12.268 7.141 1.00 57.03 86 GLY A N 1
ATOM 696 C CA . GLY A 1 86 ? -4.656 13.652 7.602 1.00 57.03 86 GLY A CA 1
ATOM 697 C C . GLY A 1 86 ? -5.056 13.796 9.076 1.00 57.03 86 GLY A C 1
ATOM 698 O O . GLY A 1 86 ? -4.817 14.843 9.676 1.00 57.03 86 GLY A O 1
ATOM 699 N N . HIS A 1 87 ? -5.649 12.770 9.690 1.00 58.94 87 HIS A N 1
ATOM 700 C CA . HIS A 1 87 ? -6.071 12.835 11.089 1.00 58.94 87 HIS A CA 1
ATOM 701 C C . HIS A 1 87 ? -4.951 12.421 12.057 1.00 58.94 87 HIS A C 1
ATOM 703 O O . HIS A 1 87 ? -4.634 11.241 12.203 1.00 58.94 87 HIS A O 1
ATOM 709 N N . LEU A 1 88 ? -4.436 13.396 12.827 1.00 54.62 88 LEU A N 1
ATOM 710 C CA . LEU A 1 88 ? -3.504 13.182 13.952 1.00 54.62 88 LEU A CA 1
ATOM 711 C C . LEU A 1 88 ? -4.035 12.206 15.023 1.00 54.62 88 LEU A C 1
ATOM 713 O O . LEU A 1 88 ? -3.262 11.709 15.841 1.00 54.62 88 LEU A O 1
ATOM 717 N N . GLN A 1 89 ? -5.339 11.916 15.019 1.00 56.19 89 GLN A N 1
ATOM 718 C CA . GLN A 1 89 ? -6.002 11.025 15.975 1.00 56.19 89 GLN A CA 1
ATOM 719 C C . GLN A 1 89 ? -5.508 9.568 15.897 1.00 56.19 89 GLN A C 1
ATOM 721 O O . GLN A 1 89 ? -5.672 8.823 16.861 1.00 56.19 89 GLN A O 1
ATOM 726 N N . TYR A 1 90 ? -4.870 9.170 14.789 1.00 60.38 90 TYR A N 1
ATOM 727 C CA . TYR A 1 90 ? -4.337 7.817 14.573 1.00 60.38 90 TYR A CA 1
ATOM 728 C C . TYR A 1 90 ? -2.821 7.697 14.840 1.00 60.38 90 TYR A C 1
ATOM 730 O O . TYR A 1 90 ? -2.237 6.630 14.652 1.00 60.38 90 TYR A O 1
ATOM 738 N N . GLY A 1 91 ? -2.193 8.770 15.338 1.00 58.22 91 GLY A N 1
ATOM 739 C CA . GLY A 1 91 ? -0.803 8.803 15.794 1.00 58.22 91 GLY A CA 1
ATOM 740 C C . GLY A 1 91 ? 0.221 9.246 14.733 1.00 58.22 91 GLY A C 1
ATOM 741 O O . GLY A 1 91 ? -0.022 9.141 13.529 1.00 58.22 91 GLY A O 1
ATOM 742 N N . PRO A 1 92 ? 1.412 9.713 15.163 1.00 60.34 92 PRO A N 1
ATOM 743 C CA . PRO A 1 92 ? 2.452 10.253 14.276 1.00 60.34 92 PRO A CA 1
ATOM 744 C C . PRO A 1 92 ? 3.021 9.213 13.298 1.00 60.34 92 PRO A C 1
ATOM 746 O O . PRO A 1 92 ? 3.557 9.572 12.253 1.00 60.34 92 PRO A O 1
ATOM 749 N N . VAL A 1 93 ? 2.866 7.921 13.603 1.00 63.25 93 VAL A N 1
ATOM 750 C CA . VAL A 1 93 ? 3.319 6.812 12.751 1.00 63.25 93 VAL A CA 1
ATOM 751 C C . VAL A 1 93 ? 2.557 6.772 11.419 1.00 63.25 93 VAL A C 1
ATOM 753 O O . VAL A 1 93 ? 3.172 6.486 10.393 1.00 63.25 93 VAL A O 1
ATOM 756 N N . SER A 1 94 ? 1.259 7.113 11.408 1.00 65.12 94 SER A N 1
ATOM 757 C CA . SER A 1 94 ? 0.457 7.190 10.173 1.00 65.12 94 SER A CA 1
ATOM 758 C C . SER A 1 94 ? 0.978 8.294 9.245 1.00 65.12 94 SER A C 1
ATOM 760 O O . SER A 1 94 ? 1.192 8.067 8.055 1.00 65.12 94 SER A O 1
ATOM 762 N N . LEU A 1 95 ? 1.298 9.464 9.811 1.00 66.94 95 LEU A N 1
ATOM 763 C CA . LEU A 1 95 ?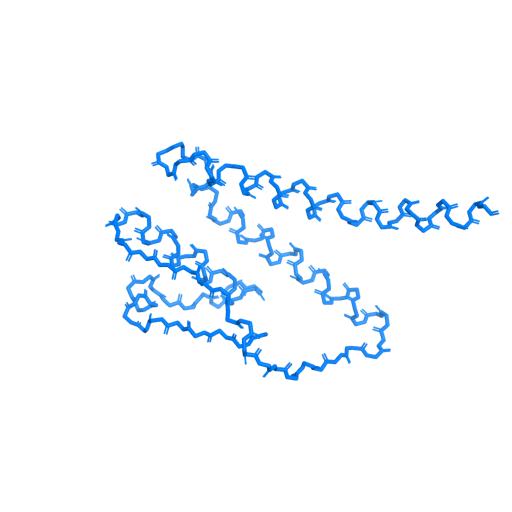 1.798 10.615 9.058 1.00 66.94 95 LEU A CA 1
ATOM 764 C C . LEU A 1 95 ? 3.219 10.392 8.522 1.00 66.94 95 LEU A C 1
ATOM 766 O O . LEU A 1 95 ? 3.486 10.684 7.359 1.00 66.94 95 LEU A O 1
ATOM 770 N N . ILE A 1 96 ? 4.125 9.846 9.342 1.00 70.69 96 ILE A N 1
ATOM 771 C CA . ILE A 1 96 ? 5.502 9.540 8.919 1.00 70.69 96 ILE A CA 1
ATOM 772 C C . ILE A 1 96 ? 5.495 8.480 7.816 1.00 70.69 96 ILE A C 1
ATOM 774 O O . ILE A 1 96 ? 6.184 8.646 6.812 1.00 70.69 96 ILE A O 1
ATOM 778 N N . SER A 1 97 ? 4.688 7.424 7.965 1.00 72.38 97 SER A N 1
ATOM 779 C CA . SER A 1 97 ? 4.567 6.381 6.939 1.00 72.38 97 SER A CA 1
ATOM 780 C C . SER A 1 97 ? 4.017 6.956 5.635 1.00 72.38 97 SER A C 1
ATOM 782 O O . SER A 1 97 ? 4.550 6.667 4.569 1.00 72.38 97 SER A O 1
ATOM 784 N N . TYR A 1 98 ? 3.000 7.821 5.707 1.00 70.94 98 TYR A N 1
ATOM 785 C CA . TYR A 1 98 ? 2.436 8.493 4.536 1.00 70.94 98 TYR A CA 1
ATOM 786 C C . TYR A 1 98 ? 3.452 9.384 3.824 1.00 70.94 98 TYR A C 1
ATOM 788 O O . TYR A 1 98 ? 3.592 9.307 2.606 1.00 70.94 98 TYR A O 1
ATOM 796 N N . LEU A 1 99 ? 4.176 10.214 4.578 1.00 71.06 99 LEU A N 1
ATOM 797 C CA . LEU A 1 99 ? 5.177 11.111 4.012 1.00 71.06 99 LEU A CA 1
ATOM 798 C C . LEU A 1 99 ? 6.332 10.319 3.390 1.00 71.06 99 LEU A C 1
ATOM 800 O O . LEU A 1 99 ? 6.819 10.689 2.327 1.00 71.06 99 LEU A O 1
ATOM 804 N N . TYR A 1 100 ? 6.719 9.204 4.013 1.00 75.88 100 TYR A N 1
ATOM 805 C CA . TYR A 1 100 ? 7.699 8.277 3.461 1.00 75.88 100 TYR A CA 1
ATOM 806 C C . TYR A 1 100 ? 7.214 7.664 2.143 1.00 75.88 100 TYR A C 1
ATOM 808 O O . TYR A 1 100 ? 7.922 7.776 1.151 1.00 75.88 100 TYR A O 1
ATOM 816 N N . PHE A 1 101 ? 6.005 7.094 2.087 1.00 73.38 101 PHE A N 1
ATOM 817 C CA . PHE A 1 101 ? 5.456 6.538 0.842 1.00 73.38 101 PHE A CA 1
ATOM 818 C C . PHE A 1 101 ? 5.308 7.604 -0.251 1.00 73.38 101 PHE A C 1
ATOM 820 O O . PHE A 1 101 ? 5.676 7.365 -1.396 1.00 73.38 101 PHE A O 1
ATOM 827 N N . LEU A 1 102 ? 4.837 8.806 0.093 1.00 71.19 102 LEU A N 1
ATOM 828 C CA . LEU A 1 102 ? 4.677 9.897 -0.866 1.00 71.19 102 LEU A CA 1
ATOM 829 C C . LEU A 1 102 ? 6.025 10.370 -1.425 1.00 71.19 102 LEU A C 1
ATOM 831 O O . LEU A 1 102 ? 6.181 10.478 -2.637 1.00 71.19 102 LEU A O 1
ATOM 835 N N . LEU A 1 103 ? 6.987 10.679 -0.550 1.00 72.12 103 LEU A N 1
ATOM 836 C CA . LEU A 1 103 ? 8.280 11.224 -0.960 1.00 72.12 103 LEU A CA 1
ATOM 837 C C . LEU A 1 103 ? 9.139 10.155 -1.618 1.00 72.12 103 LEU A C 1
ATOM 839 O O . LEU A 1 103 ? 9.670 10.391 -2.695 1.00 72.12 103 LEU A O 1
ATOM 843 N N . TYR A 1 104 ? 9.270 8.985 -0.999 1.00 72.88 104 TY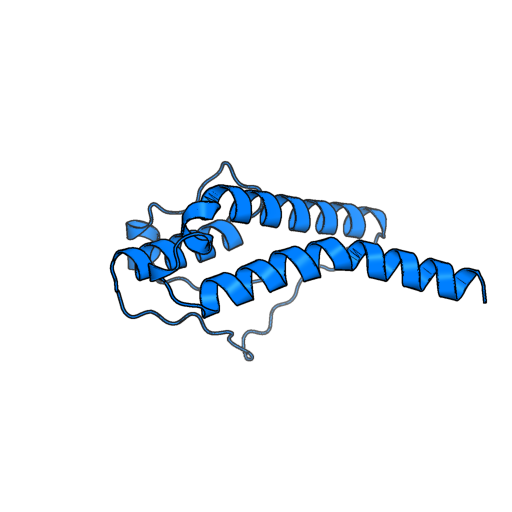R A N 1
ATOM 844 C CA . TYR A 1 104 ? 10.163 7.943 -1.487 1.00 72.88 104 TYR A CA 1
ATOM 845 C C . TYR A 1 104 ? 9.678 7.374 -2.819 1.00 72.88 104 TYR A C 1
ATOM 847 O O . TYR A 1 104 ? 10.475 7.213 -3.736 1.00 72.88 104 TYR A O 1
ATOM 855 N N . GLU A 1 105 ? 8.377 7.132 -2.976 1.00 70.50 105 GLU A N 1
ATOM 856 C CA . GLU A 1 105 ? 7.859 6.495 -4.188 1.00 70.50 105 GLU A CA 1
ATOM 857 C C . GLU A 1 105 ? 7.718 7.469 -5.363 1.00 70.50 105 GLU A C 1
ATOM 859 O O . GLU A 1 105 ? 7.876 7.061 -6.514 1.00 70.50 105 GLU A O 1
ATOM 864 N N . LEU A 1 106 ? 7.503 8.762 -5.086 1.00 67.94 106 LEU A N 1
ATOM 865 C CA . LEU A 1 106 ? 7.531 9.809 -6.108 1.00 67.94 106 LEU A CA 1
ATOM 866 C C . LEU A 1 106 ? 8.968 10.191 -6.502 1.00 67.94 106 LEU A C 1
ATOM 868 O O . LEU A 1 106 ? 9.225 10.425 -7.682 1.00 67.94 106 LEU A O 1
ATOM 872 N N . LEU A 1 107 ? 9.915 10.229 -5.551 1.00 71.75 107 LEU A N 1
ATOM 873 C CA . LEU A 1 107 ? 11.329 10.485 -5.861 1.00 71.75 107 LEU A CA 1
ATOM 874 C C . LEU A 1 107 ? 12.038 9.275 -6.467 1.00 71.75 107 LEU A C 1
ATOM 876 O O . LEU A 1 107 ? 12.999 9.477 -7.201 1.00 71.75 107 LEU A O 1
ATOM 880 N N . SER A 1 108 ? 11.608 8.045 -6.181 1.00 74.56 108 SER A N 1
ATOM 881 C CA . SER A 1 108 ? 12.257 6.823 -6.671 1.00 74.56 108 SER A CA 1
ATOM 882 C C . SER A 1 108 ? 12.527 6.843 -8.187 1.00 74.56 108 SER A C 1
ATOM 884 O O . SER A 1 108 ? 13.690 6.678 -8.556 1.00 74.56 108 SER A O 1
ATOM 886 N N . PRO A 1 109 ? 11.550 7.133 -9.072 1.00 71.81 109 PRO A N 1
ATOM 887 C CA . PRO A 1 109 ? 11.819 7.227 -10.508 1.00 71.81 109 PRO A CA 1
ATOM 888 C C . PRO A 1 109 ? 12.739 8.402 -10.877 1.00 71.81 109 PRO A C 1
ATOM 890 O O . PRO A 1 109 ? 13.546 8.274 -11.794 1.00 71.81 109 PRO A O 1
ATOM 893 N N . CYS A 1 110 ? 12.677 9.528 -10.160 1.00 75.06 110 CYS A N 1
ATOM 894 C CA . CYS A 1 110 ? 13.584 10.658 -10.391 1.00 75.06 110 CYS A CA 1
ATOM 895 C C . CYS A 1 110 ? 15.036 10.302 -10.042 1.00 75.06 110 CYS A C 1
ATOM 897 O O . CYS A 1 110 ? 15.946 10.635 -10.798 1.00 75.06 110 CYS A O 1
ATOM 899 N N . ILE A 1 111 ? 15.249 9.601 -8.924 1.00 80.94 111 ILE A N 1
ATOM 900 C CA . ILE A 1 111 ? 16.566 9.127 -8.484 1.00 80.94 111 ILE A CA 1
ATOM 901 C C . ILE A 1 111 ? 17.113 8.092 -9.471 1.00 80.94 111 ILE A C 1
ATOM 903 O O . ILE A 1 111 ? 18.287 8.149 -9.824 1.00 80.94 111 ILE A O 1
ATOM 907 N N . GLU A 1 112 ? 16.268 7.177 -9.952 1.00 80.25 112 GLU A N 1
ATOM 908 C CA . GLU A 1 112 ? 16.658 6.134 -10.906 1.00 80.25 112 GLU A CA 1
ATOM 909 C C . GLU A 1 112 ? 17.091 6.740 -12.253 1.00 80.25 112 GLU A C 1
ATOM 911 O O . GLU A 1 112 ? 18.151 6.393 -12.773 1.00 80.25 112 GLU A O 1
ATOM 916 N N . VAL A 1 113 ? 16.343 7.724 -12.770 1.00 80.19 113 VAL A N 1
ATOM 917 C CA . VAL A 1 113 ? 16.706 8.468 -13.991 1.00 80.19 113 VAL A CA 1
ATOM 918 C C . VAL A 1 113 ? 17.972 9.299 -13.786 1.00 80.19 113 VAL A C 1
ATOM 920 O O . VAL A 1 113 ? 18.848 9.298 -14.649 1.00 80.19 113 VAL A O 1
ATOM 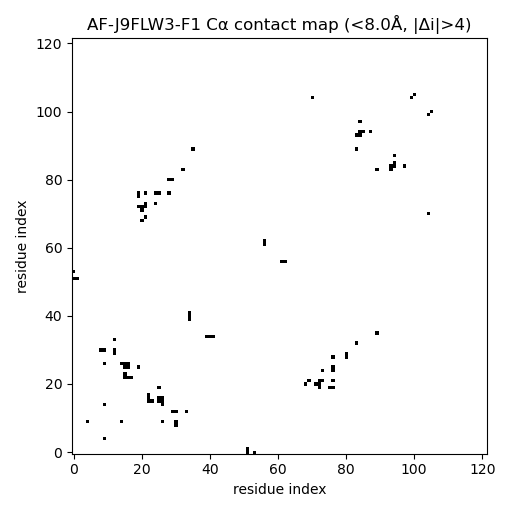923 N N . PHE A 1 114 ? 18.100 9.984 -12.648 1.00 84.19 114 PHE A N 1
ATOM 924 C CA . PHE A 1 114 ? 19.283 10.785 -12.336 1.00 84.19 114 PHE A CA 1
ATOM 925 C C . PHE A 1 114 ? 20.547 9.919 -12.224 1.00 84.19 114 PHE A C 1
ATOM 927 O O . PHE A 1 114 ? 21.593 10.274 -12.770 1.00 84.19 114 PHE A O 1
ATOM 934 N N . GLY A 1 115 ? 20.449 8.753 -11.579 1.00 82.38 115 GLY A N 1
ATOM 935 C CA . GLY A 1 115 ? 21.541 7.784 -11.490 1.00 82.38 115 GLY A CA 1
ATOM 936 C C . GLY A 1 115 ? 21.969 7.265 -12.863 1.00 82.38 115 GLY A C 1
ATOM 937 O O . GLY A 1 115 ? 23.158 7.264 -13.172 1.00 82.38 115 GLY A O 1
ATOM 938 N N . LEU A 1 116 ? 21.008 6.914 -13.722 1.00 82.50 116 LEU A N 1
ATOM 939 C CA . LEU A 1 116 ? 21.269 6.493 -15.103 1.00 82.50 116 LEU A CA 1
ATOM 940 C C . LEU A 1 116 ? 21.949 7.590 -15.930 1.00 82.50 116 LEU A C 1
ATOM 942 O O . LEU A 1 116 ? 22.918 7.314 -16.631 1.00 82.50 116 LEU A O 1
ATOM 946 N N . LEU A 1 117 ? 21.478 8.835 -15.820 1.00 85.44 117 LEU A N 1
ATOM 947 C CA . LEU A 1 117 ? 22.087 9.985 -16.493 1.00 85.44 117 LEU A CA 1
ATOM 948 C C . LEU A 1 117 ? 23.520 10.229 -16.021 1.00 85.44 117 LEU A C 1
ATOM 950 O O . LEU A 1 117 ? 24.387 10.479 -16.848 1.00 85.44 117 LEU A O 1
ATOM 954 N N . THR A 1 118 ? 23.779 10.120 -14.716 1.00 87.31 118 THR A N 1
ATOM 955 C CA . THR A 1 118 ? 25.121 10.313 -14.143 1.00 87.31 118 THR A CA 1
ATOM 956 C C . THR A 1 118 ? 26.093 9.235 -14.624 1.00 87.31 118 THR A C 1
ATOM 958 O O . THR A 1 118 ? 27.229 9.548 -14.962 1.00 87.31 118 THR A O 1
ATOM 961 N N . VAL A 1 119 ? 25.642 7.979 -14.704 1.00 86.50 119 VAL A N 1
ATOM 962 C CA . VAL A 1 119 ? 26.444 6.864 -15.237 1.00 86.50 119 VAL A CA 1
ATOM 963 C C . VAL A 1 119 ? 26.705 7.015 -16.738 1.00 86.50 119 VAL A C 1
ATOM 965 O O . VAL A 1 119 ? 27.779 6.655 -17.191 1.00 86.50 119 VAL A O 1
ATOM 968 N N . LEU A 1 120 ? 25.750 7.545 -17.509 1.00 82.69 120 LEU A N 1
ATOM 969 C CA . LEU A 1 120 ? 25.913 7.776 -18.951 1.00 82.69 120 LEU A CA 1
ATOM 970 C C . LEU A 1 120 ? 26.808 8.979 -19.286 1.00 82.69 120 LEU A C 1
ATOM 972 O O . LEU A 1 120 ? 27.358 9.026 -20.383 1.00 82.69 120 LEU A O 1
ATOM 976 N N . LEU A 1 121 ? 26.893 9.971 -18.392 1.00 84.06 121 LEU A N 1
ATOM 977 C CA . LEU A 1 121 ? 27.730 11.164 -18.570 1.00 84.06 121 LEU A CA 1
ATOM 978 C C . LEU A 1 121 ? 29.186 10.963 -18.121 1.00 84.06 121 LEU A C 1
ATOM 980 O O . LEU A 1 121 ? 30.029 11.793 -18.463 1.00 84.06 121 LEU A O 1
ATOM 984 N N . SER A 1 122 ? 29.451 9.926 -17.322 1.00 74.25 122 SER A N 1
ATOM 985 C CA . SER A 1 122 ? 30.784 9.543 -16.844 1.00 74.25 122 SER A CA 1
ATOM 986 C C . SER A 1 122 ? 31.467 8.563 -17.786 1.00 74.25 122 SER A C 1
ATOM 988 O O . SER A 1 122 ? 32.717 8.563 -17.739 1.00 74.25 122 SER A O 1
#

Solvent-accessible surface area (backbone atoms only — not comparable to full-atom values): 7518 Å² total; per-residue (Å²): 130,94,80,87,76,63,64,71,55,40,59,72,56,65,51,75,54,91,88,48,90,34,38,72,59,41,40,52,53,45,44,51,50,48,31,59,77,67,71,47,94,80,84,90,80,86,66,88,85,69,82,76,95,74,90,76,72,92,44,73,70,52,49,53,52,51,52,52,50,50,54,50,23,50,51,51,42,53,64,73,46,42,69,67,50,70,41,72,90,73,38,70,66,43,41,52,52,47,51,45,53,54,49,51,63,63,42,44,62,55,52,54,51,50,52,52,51,53,63,73,75,104

Organism: NCBI:txid749906

InterPro domains:
  IPR001173 Glycosyltr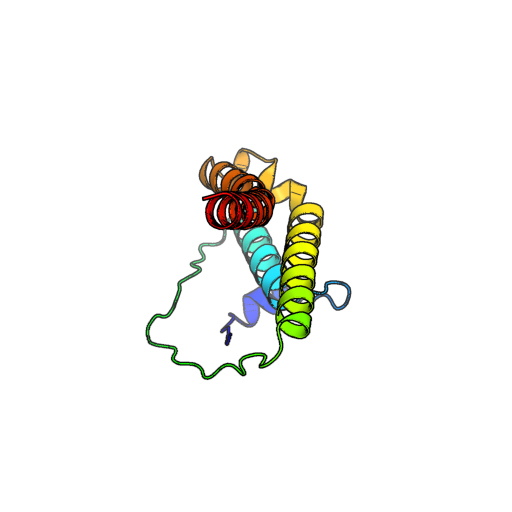ansferase 2-like [PF13632] (3-108)
  IPR029044 Nucleotide-diphospho-sugar transferases [G3DSA:3.90.550.10] (1-66)
  IPR029044 Nucleotide-diphospho-sugar transferases [SSF53448] (3-107)

Mean predicted aligned error: 8.67 Å

Secondary structure (DSSP, 8-state):
------HHHHHHTT---TT-TTHHHHHHHHHHHHHHHTT--------TT-----PPPSSHHHHHHHHHHHHHHHHHHHHHTHHHHH-GGG-HHHHHHHHHHHHHHHHHHHHHHHHHHHHHH-

Foldseek 3Di:
DDDDDDPVLCVVLPHFDPVALCRVVLSVVSSVVVCLVVVNDDDDDDDPPPDDDDDDDPDPVVVVVVLVSVVRRVVVSCVVVVVQQPDCSSPVVSVVVSVCCVCCSVCVVVVVVVVVVVVVVD

Sequence (122 aa):
APLVFRKDVVIACGGYDSSTMGEDMELVVKMHEFCLANKRPYRIRYATGAICWTQVPERLKDLCTQRRRWHLGLFQSMTKHRGLFGHLQYGPVSLISYLYFLLYELLSPCIEVFGL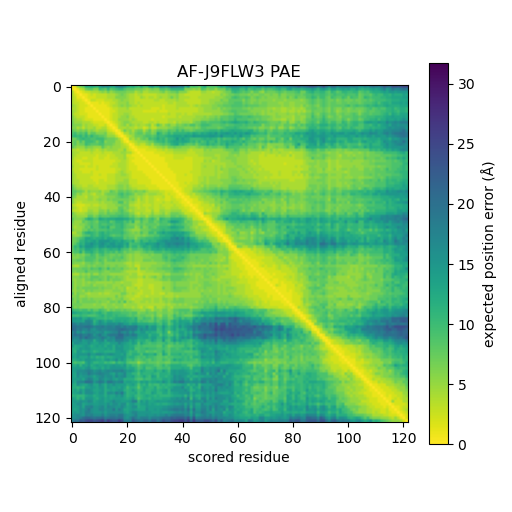LTVLLS

pLDDT: mean 77.88, std 8.04, range [54.62, 89.56]

Radius of gyration: 17.28 Å; Cα contacts (8 Å, |Δi|>4): 54; chains: 1; bounding box: 48×32×40 Å